Protein AF-A0A840FHX6-F1 (afdb_monomer_lite)

Organism: NCBI:txid535907

pLDDT: mean 78.4, std 10.46, range [48.66, 93.44]

InterPro domains:
  IPR009937 Putative Actinobacterial Holin-X, holin superfamily III [PF07332] (3-100)

Radius of gyration: 28.43 Å; chains: 1;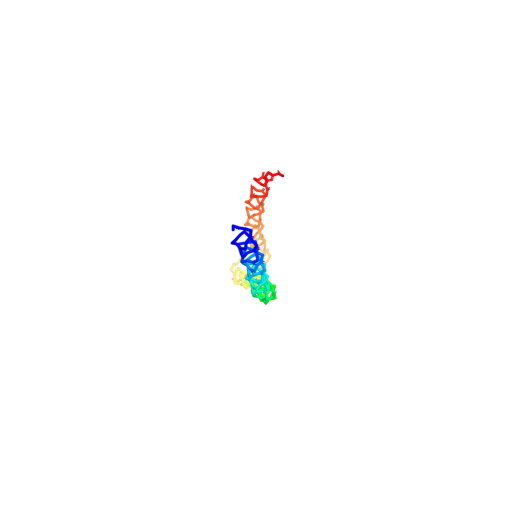 bounding box: 69×25×70 Å

Foldseek 3Di:
DVVVVVVVVVVVVVVVVVVVVVVVVVVVVVVVVVVVVVVVVVVVVVVVVVVVVVVLVVQLVVCCVPVNNPVSNVVSVVVVVVVVVVVVVVVVVVVVPPDD

Sequence (100 aa):
MATLVSRLVDEARSLAGAEVELVKARIGAKTSAYKSAIVFFAIAGVLALGAFIALLVGLILSLATVIGPGYATLVVVGVTLVVAGVLALIGKSRLGGAKP

Structure (mmCIF, N/CA/C/O backbone):
data_AF-A0A840FHX6-F1
#
_entry.id   AF-A0A840FHX6-F1
#
loop_
_atom_site.group_PDB
_atom_site.id
_atom_site.type_symbol
_atom_site.label_atom_id
_atom_site.label_alt_id
_atom_site.label_comp_id
_atom_site.label_asym_id
_atom_site.label_entity_id
_atom_site.label_seq_id
_atom_site.pdbx_PDB_ins_code
_atom_site.Cartn_x
_atom_site.Cartn_y
_atom_site.Cartn_z
_atom_site.occupancy
_atom_site.B_iso_or_equiv
_atom_site.auth_seq_id
_atom_site.auth_comp_id
_atom_site.auth_asym_id
_atom_site.auth_atom_id
_atom_site.pdbx_PDB_model_num
ATOM 1 N N . MET A 1 1 ? -50.906 -1.418 47.048 1.00 56.25 1 MET A N 1
ATOM 2 C CA . MET A 1 1 ? -50.542 -0.986 45.676 1.00 56.25 1 MET A CA 1
ATOM 3 C C . MET A 1 1 ? -49.178 -0.296 45.597 1.00 56.25 1 MET A C 1
ATOM 5 O O . MET A 1 1 ? -48.425 -0.640 44.700 1.00 56.25 1 MET A O 1
ATOM 9 N N . ALA A 1 2 ? -48.802 0.595 46.526 1.00 67.94 2 ALA A N 1
ATOM 10 C CA . ALA A 1 2 ? -47.502 1.295 46.500 1.00 67.94 2 ALA A CA 1
ATOM 11 C C . ALA A 1 2 ? -46.248 0.380 46.488 1.00 67.94 2 ALA A C 1
ATOM 13 O O . ALA A 1 2 ? -45.224 0.731 45.913 1.00 67.94 2 ALA A O 1
ATOM 14 N N . THR A 1 3 ? -46.333 -0.821 47.066 1.00 70.94 3 THR A N 1
ATOM 15 C CA . THR A 1 3 ? -45.214 -1.775 47.186 1.00 70.94 3 THR A CA 1
ATOM 16 C C . THR A 1 3 ? -44.821 -2.468 45.877 1.00 70.94 3 THR A C 1
ATOM 18 O O . THR A 1 3 ? -43.665 -2.845 45.716 1.00 70.94 3 THR A O 1
ATOM 21 N N . LEU A 1 4 ? -45.754 -2.624 44.930 1.00 77.94 4 LEU A N 1
ATOM 22 C CA . LEU A 1 4 ? -45.490 -3.245 43.623 1.00 77.94 4 LEU A CA 1
ATOM 23 C C . LEU A 1 4 ? -44.798 -2.269 42.667 1.00 77.94 4 LEU A C 1
ATOM 25 O O . LEU A 1 4 ? -43.890 -2.659 41.943 1.00 77.94 4 LEU A O 1
ATOM 29 N N . VAL A 1 5 ? -45.182 -0.990 42.721 1.00 73.56 5 VAL A N 1
ATOM 30 C CA . VAL A 1 5 ? -44.555 0.077 41.927 1.00 73.56 5 VAL A CA 1
ATOM 31 C C . VAL A 1 5 ? -43.106 0.292 42.363 1.00 73.56 5 VAL A C 1
ATOM 33 O O . VAL A 1 5 ? -42.230 0.394 41.512 1.00 73.56 5 VAL A O 1
ATOM 36 N N . SER A 1 6 ? -42.830 0.273 43.673 1.00 74.56 6 SER A N 1
ATOM 37 C CA . SER A 1 6 ? -41.455 0.356 44.191 1.00 74.56 6 SER A CA 1
ATOM 38 C C . SER A 1 6 ? -40.583 -0.801 43.695 1.00 74.56 6 SER A C 1
ATOM 40 O O . SER A 1 6 ? -39.468 -0.568 43.248 1.00 74.56 6 SER A O 1
ATOM 42 N N . ARG A 1 7 ? -41.105 -2.037 43.710 1.00 75.00 7 ARG A N 1
ATOM 43 C CA . ARG A 1 7 ? -40.366 -3.216 43.227 1.00 75.00 7 ARG A CA 1
ATOM 44 C C . ARG A 1 7 ? -40.100 -3.170 41.727 1.00 75.00 7 ARG A C 1
ATOM 46 O O . ARG A 1 7 ? -39.000 -3.501 41.311 1.00 75.00 7 ARG A O 1
ATOM 53 N N . LEU A 1 8 ? -41.068 -2.715 40.931 1.00 75.25 8 LEU A N 1
ATOM 54 C CA . LEU A 1 8 ? -40.901 -2.589 39.483 1.00 75.25 8 LEU A CA 1
ATOM 55 C C . LEU A 1 8 ? -39.873 -1.505 39.119 1.00 75.25 8 LEU A C 1
ATOM 57 O O . LEU A 1 8 ? -39.113 -1.669 38.169 1.00 75.25 8 LEU A O 1
ATOM 61 N N . VAL A 1 9 ? -39.819 -0.413 39.891 1.00 75.69 9 VAL A N 1
ATOM 62 C CA . VAL A 1 9 ? -38.794 0.634 39.747 1.00 75.69 9 VAL A CA 1
ATOM 63 C C . VAL A 1 9 ? -37.410 0.112 40.138 1.00 75.69 9 VAL A C 1
ATOM 65 O O . VAL A 1 9 ? -36.445 0.377 39.421 1.00 75.69 9 VAL A O 1
ATOM 68 N N . ASP A 1 10 ? -37.302 -0.655 41.223 1.00 75.62 10 ASP A N 1
ATOM 69 C CA . ASP A 1 10 ? -36.033 -1.262 41.639 1.00 75.62 10 ASP A CA 1
ATOM 70 C C . ASP A 1 10 ? -35.543 -2.327 40.641 1.00 75.62 10 ASP A C 1
ATOM 72 O O . ASP A 1 10 ? -34.362 -2.334 40.285 1.00 75.62 10 ASP A O 1
ATOM 76 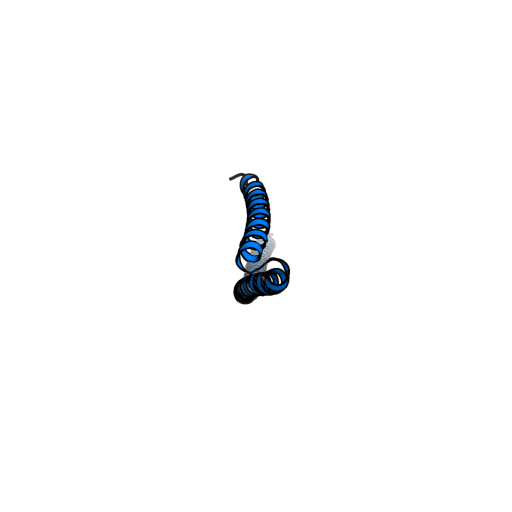N N . GLU A 1 11 ? -36.437 -3.167 40.109 1.00 72.69 11 GLU A N 1
ATOM 77 C CA . GLU A 1 11 ? -36.117 -4.143 39.056 1.00 72.69 11 GLU A CA 1
ATOM 78 C C . GLU A 1 11 ? -35.721 -3.460 37.740 1.00 72.69 11 GLU A C 1
ATOM 80 O O . GLU A 1 11 ? -34.730 -3.851 37.124 1.00 72.69 11 GLU A O 1
ATOM 85 N N . ALA A 1 12 ? -36.412 -2.388 37.335 1.00 72.19 12 ALA A N 1
ATOM 86 C CA . ALA A 1 12 ? -36.045 -1.612 36.148 1.00 72.19 12 ALA A CA 1
ATOM 87 C C . ALA A 1 12 ? -34.666 -0.949 36.295 1.00 72.19 12 ALA A C 1
ATOM 89 O O . ALA A 1 12 ? -33.881 -0.906 35.345 1.00 72.19 12 ALA A O 1
ATOM 90 N N . ARG A 1 13 ? -34.337 -0.457 37.494 1.00 74.38 13 ARG A N 1
ATOM 91 C CA . ARG A 1 13 ? -33.040 0.168 37.784 1.00 74.38 13 ARG A CA 1
ATOM 92 C C . ARG A 1 13 ? -31.909 -0.860 37.836 1.00 74.38 13 ARG A C 1
ATOM 94 O O . ARG A 1 13 ? -30.816 -0.591 37.340 1.00 74.38 13 ARG A O 1
ATOM 101 N N . SER A 1 14 ? -32.187 -2.038 38.392 1.00 73.88 14 SER A N 1
ATOM 102 C CA . SER A 1 14 ? -31.294 -3.200 38.376 1.00 73.88 14 SE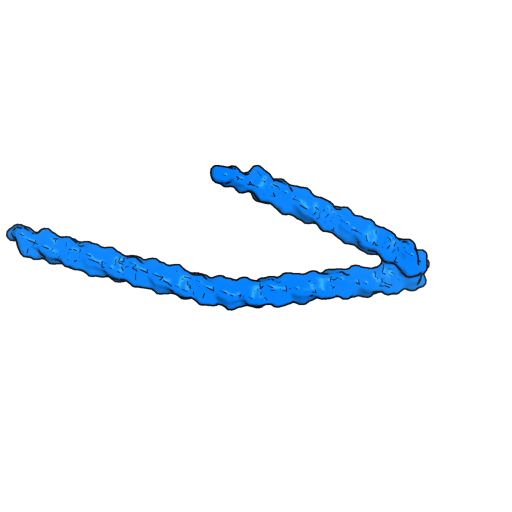R A CA 1
ATOM 103 C C . SER A 1 14 ? -31.007 -3.670 36.946 1.00 73.88 14 SER A C 1
ATOM 105 O O . SER A 1 14 ? -29.843 -3.860 36.588 1.00 73.88 14 SER A O 1
ATOM 107 N N . LEU A 1 15 ? -32.042 -3.781 36.112 1.00 73.75 15 LEU A N 1
ATOM 108 C CA . LEU A 1 15 ? -31.918 -4.196 34.717 1.00 73.75 15 LEU A CA 1
ATOM 109 C C . LEU A 1 15 ? -31.136 -3.172 33.885 1.00 73.75 15 LEU A C 1
ATOM 111 O O . LEU A 1 15 ? -30.231 -3.548 33.143 1.00 73.75 15 LEU A O 1
ATOM 115 N N . ALA A 1 16 ? -31.401 -1.877 34.080 1.00 71.44 16 ALA A N 1
ATOM 116 C CA . ALA A 1 16 ? -30.640 -0.808 33.436 1.00 71.44 16 ALA A CA 1
ATOM 117 C C . ALA A 1 16 ? -29.145 -0.854 33.808 1.00 71.44 16 ALA A C 1
ATOM 119 O O . ALA A 1 16 ? -28.285 -0.651 32.953 1.00 71.44 16 ALA A O 1
ATOM 120 N N . GLY A 1 17 ? -28.815 -1.161 35.068 1.00 74.81 17 GLY A N 1
ATOM 121 C CA . GLY A 1 17 ? -27.428 -1.352 35.501 1.00 74.81 17 GLY A CA 1
ATOM 122 C C . GLY A 1 17 ? -26.746 -2.539 34.811 1.00 74.81 17 GLY A C 1
ATOM 123 O O . GLY A 1 17 ? -25.617 -2.408 34.332 1.00 74.81 17 GLY A O 1
ATOM 124 N N . ALA A 1 18 ? -27.451 -3.667 34.696 1.00 73.56 18 ALA A N 1
ATOM 125 C CA . ALA A 1 18 ? -26.945 -4.870 34.039 1.00 73.56 18 ALA A CA 1
ATOM 126 C C . ALA A 1 18 ? -26.713 -4.663 32.532 1.00 73.56 18 ALA A C 1
ATOM 128 O O . ALA A 1 18 ? -25.696 -5.105 31.998 1.00 73.56 18 ALA A O 1
ATOM 129 N N . GLU A 1 19 ? -27.602 -3.948 31.838 1.00 70.62 19 GLU A N 1
ATOM 130 C CA . GLU A 1 19 ? -27.405 -3.604 30.425 1.00 70.62 19 GLU A CA 1
ATOM 131 C C . GLU A 1 19 ? -26.20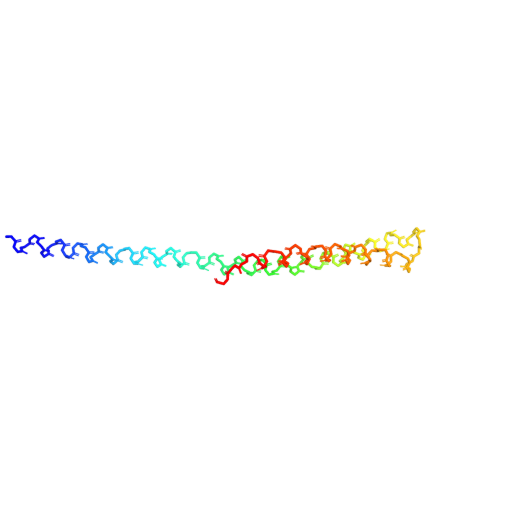5 -2.676 30.219 1.00 70.62 19 GLU A C 1
ATOM 133 O O . GLU A 1 19 ? -25.430 -2.870 29.279 1.00 70.62 19 GLU A O 1
ATOM 138 N N . VAL A 1 20 ? -25.997 -1.708 31.118 1.00 73.31 20 VAL A N 1
ATOM 139 C CA . VAL A 1 20 ? -24.827 -0.818 31.077 1.00 73.31 20 VAL A CA 1
ATOM 140 C C . VAL A 1 20 ? -23.530 -1.608 31.266 1.00 73.31 20 VAL A C 1
ATOM 142 O O . VAL A 1 20 ? -22.569 -1.384 30.523 1.00 73.31 20 VAL A O 1
ATOM 145 N N . GLU A 1 21 ? -23.487 -2.561 32.199 1.00 73.69 21 GLU A N 1
ATOM 146 C CA . GLU A 1 21 ? -22.331 -3.452 32.360 1.00 73.69 21 GLU A CA 1
ATOM 147 C C . GLU A 1 21 ? -22.107 -4.348 31.138 1.00 73.69 21 GLU A C 1
ATOM 149 O O . GLU A 1 21 ? -20.972 -4.475 30.671 1.00 73.69 21 GLU A O 1
ATOM 154 N N . LEU A 1 22 ? -23.172 -4.913 30.567 1.00 73.31 22 LEU A N 1
ATOM 155 C CA . LEU A 1 22 ? -23.096 -5.770 29.383 1.00 73.31 22 LEU A CA 1
ATOM 156 C C . LEU A 1 22 ? -22.588 -4.979 28.166 1.00 73.31 22 LEU A C 1
ATOM 158 O O . LEU A 1 22 ? -21.683 -5.433 27.462 1.00 73.31 22 LEU A O 1
ATOM 162 N N . VAL A 1 23 ? -23.090 -3.761 27.948 1.00 70.06 23 VAL A N 1
ATOM 163 C CA . VAL A 1 23 ? -22.615 -2.843 26.898 1.00 70.06 23 VAL A CA 1
ATOM 164 C C . VAL A 1 23 ? -21.149 -2.480 27.121 1.00 70.06 23 VAL A C 1
ATOM 166 O O . VAL A 1 23 ? -20.348 -2.566 26.187 1.00 70.06 23 VAL A O 1
ATOM 169 N N . LYS A 1 24 ? -20.760 -2.148 28.354 1.00 69.56 24 LYS A N 1
ATOM 170 C CA . LYS A 1 24 ? -19.372 -1.822 28.704 1.00 69.56 24 LYS A CA 1
ATOM 171 C C . LYS A 1 24 ? -18.429 -3.005 28.465 1.00 69.56 24 LYS A C 1
ATOM 173 O O . LYS A 1 24 ? -17.360 -2.816 27.882 1.00 69.56 24 LYS A O 1
ATOM 178 N N . ALA A 1 25 ? -18.837 -4.222 28.820 1.00 69.94 25 ALA A N 1
ATOM 179 C CA . ALA A 1 25 ? -18.083 -5.444 28.549 1.00 69.94 25 ALA A CA 1
ATOM 180 C C . ALA A 1 25 ? -17.971 -5.725 27.041 1.00 69.94 25 ALA A C 1
ATOM 182 O O . ALA A 1 25 ? -16.895 -6.067 26.547 1.00 69.94 25 ALA A O 1
ATOM 183 N N . ARG A 1 26 ? -19.049 -5.512 26.276 1.00 66.88 26 ARG A N 1
ATOM 184 C CA . ARG A 1 26 ? -19.065 -5.712 24.818 1.00 66.88 26 ARG A CA 1
ATOM 185 C C . ARG A 1 26 ? -18.190 -4.697 24.083 1.00 66.88 26 ARG A C 1
ATOM 187 O O . ARG A 1 26 ? -17.504 -5.061 23.125 1.00 66.88 26 ARG A O 1
ATOM 194 N N . ILE A 1 27 ? -18.175 -3.448 24.547 1.00 63.00 27 ILE A N 1
ATOM 195 C CA . ILE A 1 27 ? -17.286 -2.392 24.049 1.00 63.00 27 ILE A CA 1
ATOM 196 C C . ILE A 1 27 ? -15.829 -2.702 24.419 1.00 63.00 27 ILE A C 1
ATOM 198 O O . ILE A 1 27 ? -14.956 -2.602 23.554 1.00 63.00 27 ILE A O 1
ATOM 202 N N . GLY A 1 28 ? -15.560 -3.133 25.656 1.00 61.25 28 GLY A N 1
ATOM 203 C CA . GLY A 1 28 ? -14.222 -3.496 26.140 1.00 61.25 28 GLY A CA 1
ATOM 204 C C . GLY A 1 28 ? -13.611 -4.697 25.406 1.00 61.25 28 GLY A C 1
ATOM 205 O O . GLY A 1 28 ? -12.459 -4.658 24.969 1.00 61.25 28 GLY A O 1
ATOM 206 N N . ALA A 1 29 ? -14.406 -5.746 25.186 1.00 60.47 29 ALA A N 1
ATOM 207 C CA . ALA A 1 29 ? -13.982 -6.931 24.444 1.00 60.47 29 ALA A CA 1
ATOM 208 C C . ALA A 1 29 ? -13.676 -6.607 22.971 1.00 60.47 29 ALA A C 1
ATOM 210 O O . ALA A 1 29 ? -12.660 -7.052 22.434 1.00 60.47 29 ALA A O 1
ATOM 211 N N . LYS A 1 30 ? -14.505 -5.770 22.327 1.00 58.94 30 LYS A N 1
ATOM 212 C CA . LYS A 1 30 ? -14.234 -5.286 20.965 1.00 58.94 30 LYS A CA 1
ATOM 213 C C . LYS A 1 30 ? -12.978 -4.410 20.926 1.00 58.94 30 LYS A C 1
ATOM 215 O O . LYS A 1 30 ? -12.136 -4.609 20.064 1.00 58.94 30 LYS A O 1
ATOM 220 N N . THR A 1 31 ? -12.779 -3.493 21.869 1.00 58.78 31 THR A N 1
ATOM 221 C CA . THR A 1 31 ? -11.601 -2.601 21.851 1.00 58.78 31 THR A CA 1
ATOM 222 C C . THR A 1 31 ? -10.272 -3.331 22.055 1.00 58.78 31 THR A C 1
ATOM 224 O O . THR A 1 31 ? -9.286 -2.958 21.418 1.00 58.78 31 THR A O 1
ATOM 227 N N . SER A 1 32 ? -10.224 -4.388 22.871 1.00 60.47 32 SER A N 1
ATOM 228 C CA . SER A 1 32 ? -9.001 -5.189 23.055 1.00 60.47 32 SER A CA 1
ATOM 229 C C . SER A 1 32 ? -8.576 -5.913 21.767 1.00 60.47 32 SER A C 1
ATOM 231 O O . SER A 1 32 ? -7.423 -5.810 21.340 1.00 60.47 32 SER A O 1
ATOM 233 N N . ALA A 1 33 ? -9.527 -6.554 21.078 1.00 62.50 33 ALA A N 1
ATOM 234 C CA . ALA A 1 33 ? -9.265 -7.221 19.801 1.00 62.50 33 ALA A CA 1
ATOM 235 C C . ALA A 1 33 ? -8.826 -6.230 18.707 1.00 62.50 33 ALA A C 1
ATOM 237 O O . ALA A 1 33 ? -7.922 -6.527 17.928 1.00 62.50 33 ALA A O 1
ATOM 238 N N . TYR A 1 34 ? -9.410 -5.028 18.685 1.00 63.62 34 TYR A N 1
ATOM 239 C CA . TYR A 1 34 ? -9.048 -3.990 17.717 1.00 63.62 34 TYR A CA 1
ATOM 240 C C . TYR A 1 34 ? -7.626 -3.455 17.925 1.00 63.62 34 TYR A C 1
ATOM 242 O O . TYR A 1 34 ? -6.921 -3.237 16.944 1.00 63.62 34 TYR A O 1
ATOM 250 N N . LYS A 1 35 ? -7.166 -3.280 19.173 1.00 67.25 35 LYS A N 1
ATOM 251 C CA . LYS A 1 35 ? -5.793 -2.810 19.444 1.00 67.25 35 LYS A CA 1
ATOM 252 C C . LYS A 1 35 ? -4.738 -3.780 18.917 1.00 67.25 35 LYS A C 1
ATOM 254 O O . LYS A 1 35 ? -3.795 -3.350 18.259 1.00 67.25 35 LYS A O 1
ATOM 259 N N . SER A 1 36 ? -4.922 -5.075 19.173 1.00 71.69 36 SER A N 1
ATOM 260 C CA . SER A 1 36 ? -4.037 -6.119 18.645 1.00 71.69 36 SER A CA 1
ATOM 261 C C . SER A 1 36 ? -4.091 -6.164 17.113 1.00 71.69 36 SER A C 1
ATOM 263 O O . SER A 1 36 ? -3.054 -6.125 16.451 1.00 71.69 36 SER A O 1
ATOM 265 N N . ALA A 1 37 ? -5.298 -6.127 16.538 1.00 75.56 37 ALA A N 1
ATOM 266 C CA . ALA A 1 37 ? -5.486 -6.142 15.091 1.00 75.56 37 ALA A CA 1
ATOM 267 C C . ALA A 1 37 ? -4.786 -4.969 14.385 1.00 75.56 37 ALA A C 1
ATOM 269 O O . ALA A 1 37 ? -4.178 -5.182 13.343 1.00 75.56 37 ALA A O 1
ATOM 270 N N . ILE A 1 38 ? -4.805 -3.759 14.956 1.00 84.06 38 ILE A N 1
ATOM 271 C CA . ILE A 1 38 ? -4.134 -2.584 14.372 1.00 84.06 38 ILE A CA 1
ATOM 272 C C . ILE A 1 38 ? -2.617 -2.792 14.273 1.00 84.06 38 ILE A C 1
ATOM 274 O O . ILE A 1 38 ? -2.033 -2.458 13.246 1.00 84.06 38 ILE A O 1
ATOM 278 N N . VAL A 1 39 ? -1.977 -3.365 15.298 1.00 81.56 39 VAL A N 1
ATOM 279 C CA . VAL A 1 39 ? -0.523 -3.617 15.282 1.00 81.56 39 VAL A CA 1
ATOM 280 C C . VAL A 1 39 ? -0.166 -4.659 14.225 1.00 81.56 39 VAL A C 1
ATOM 282 O O . VAL A 1 39 ? 0.731 -4.428 13.416 1.00 81.56 39 VAL A O 1
ATOM 285 N N . PHE A 1 40 ? -0.901 -5.774 14.175 1.00 81.69 40 PHE A N 1
ATOM 286 C CA . PHE A 1 40 ? -0.695 -6.788 13.138 1.00 81.69 40 PHE A CA 1
ATOM 287 C C . PHE A 1 40 ? -0.937 -6.229 11.733 1.00 81.69 40 PHE A C 1
ATOM 289 O O . PHE A 1 40 ? -0.164 -6.521 10.822 1.00 81.69 40 PHE A O 1
ATOM 296 N N . PHE A 1 41 ? -1.955 -5.385 11.555 1.00 85.50 41 PHE A N 1
ATOM 297 C CA . PHE A 1 41 ? -2.249 -4.753 10.270 1.00 85.50 41 PHE A CA 1
ATOM 298 C C . PHE A 1 41 ? -1.173 -3.740 9.863 1.00 85.50 41 PHE A C 1
ATOM 300 O O . PHE A 1 41 ? -0.809 -3.672 8.692 1.00 85.50 41 PHE A O 1
ATOM 307 N N . ALA A 1 42 ? -0.617 -2.992 10.819 1.00 89.12 42 ALA A N 1
ATOM 308 C CA . ALA A 1 42 ? 0.498 -2.086 10.570 1.00 89.12 42 ALA A CA 1
ATOM 309 C C . ALA A 1 42 ? 1.748 -2.853 10.112 1.00 89.12 42 ALA A C 1
ATOM 311 O O . ALA A 1 42 ? 2.335 -2.508 9.087 1.00 89.12 42 ALA A O 1
ATOM 312 N N . ILE A 1 43 ? 2.115 -3.931 10.814 1.00 91.06 43 ILE A N 1
ATOM 313 C CA . ILE A 1 43 ? 3.252 -4.786 10.437 1.00 91.06 43 ILE A CA 1
ATOM 314 C C . ILE A 1 43 ? 3.019 -5.411 9.058 1.00 91.06 43 ILE A C 1
ATOM 316 O O . ILE A 1 43 ? 3.898 -5.346 8.199 1.00 91.06 43 ILE A O 1
ATOM 320 N N . ALA A 1 44 ? 1.829 -5.969 8.816 1.00 86.69 44 ALA A N 1
ATOM 321 C CA . ALA A 1 44 ? 1.467 -6.539 7.522 1.00 86.69 44 ALA A CA 1
ATOM 322 C C . ALA A 1 44 ? 1.536 -5.495 6.397 1.00 86.69 44 ALA A C 1
ATOM 324 O O . ALA A 1 44 ? 2.045 -5.800 5.324 1.00 86.69 44 ALA A O 1
ATOM 325 N N . GLY A 1 45 ? 1.090 -4.260 6.645 1.00 89.88 45 GLY A N 1
ATOM 326 C CA . GLY A 1 45 ? 1.186 -3.157 5.689 1.00 89.88 45 GLY A CA 1
ATOM 327 C C . GLY A 1 45 ? 2.633 -2.801 5.338 1.00 89.88 45 GLY A C 1
ATOM 328 O O . GLY A 1 45 ? 2.963 -2.667 4.160 1.00 89.88 45 GLY A O 1
ATOM 329 N N . VAL A 1 46 ? 3.515 -2.712 6.338 1.00 93.44 46 VAL A N 1
ATOM 330 C CA . VAL A 1 46 ? 4.949 -2.451 6.118 1.00 93.44 46 VAL A CA 1
ATOM 331 C C . VAL A 1 46 ? 5.613 -3.603 5.357 1.00 93.44 46 VAL A C 1
ATOM 333 O O . VAL A 1 46 ? 6.355 -3.360 4.405 1.00 93.44 46 VAL A O 1
ATOM 336 N N . LEU A 1 47 ? 5.320 -4.854 5.722 1.00 88.94 47 LEU A N 1
ATOM 337 C CA . LEU A 1 47 ? 5.843 -6.030 5.021 1.00 88.94 47 LEU A CA 1
ATOM 338 C C . LEU A 1 47 ? 5.331 -6.119 3.582 1.00 88.94 47 LEU A C 1
ATOM 340 O O . LEU A 1 47 ? 6.113 -6.407 2.681 1.00 88.94 47 LEU A O 1
ATOM 344 N N . ALA A 1 48 ? 4.050 -5.830 3.348 1.00 88.25 48 ALA A N 1
ATOM 345 C CA . ALA A 1 48 ? 3.473 -5.789 2.009 1.00 88.25 48 ALA A CA 1
ATOM 346 C C . ALA A 1 48 ? 4.135 -4.706 1.147 1.00 88.25 48 ALA A C 1
ATOM 348 O O . ALA A 1 48 ? 4.434 -4.959 -0.019 1.00 88.25 48 ALA A O 1
ATOM 349 N N . LEU A 1 49 ? 4.430 -3.532 1.719 1.00 86.38 49 LEU A N 1
ATOM 350 C CA . LEU A 1 49 ? 5.164 -2.474 1.023 1.00 86.38 49 LEU A CA 1
ATOM 351 C C . LEU A 1 49 ? 6.588 -2.920 0.661 1.00 86.38 49 LEU A C 1
ATOM 353 O O . LEU A 1 49 ? 7.010 -2.753 -0.483 1.00 86.38 49 LEU A O 1
ATOM 357 N N . GLY A 1 50 ? 7.313 -3.527 1.603 1.00 90.50 50 GLY A N 1
ATOM 358 C CA . GLY A 1 50 ? 8.654 -4.061 1.351 1.00 90.50 50 GLY A CA 1
ATOM 359 C C . GLY A 1 50 ? 8.659 -5.155 0.279 1.00 90.50 50 GLY A C 1
ATOM 360 O O . GLY A 1 50 ? 9.471 -5.114 -0.645 1.00 90.50 50 GLY A O 1
ATOM 361 N N . ALA A 1 51 ? 7.710 -6.092 0.353 1.00 86.94 51 ALA A N 1
ATOM 362 C CA . ALA A 1 51 ? 7.535 -7.150 -0.637 1.00 86.94 51 ALA A CA 1
ATOM 363 C C . ALA A 1 51 ? 7.185 -6.587 -2.021 1.00 86.94 51 ALA A C 1
ATOM 365 O O . ALA A 1 51 ? 7.712 -7.065 -3.022 1.00 86.94 51 ALA A O 1
ATOM 366 N N . PHE A 1 52 ? 6.350 -5.548 -2.088 1.00 88.31 52 PHE A N 1
ATOM 367 C CA . PHE A 1 52 ? 6.015 -4.883 -3.342 1.00 88.31 52 PHE A CA 1
ATOM 368 C C . PHE A 1 52 ? 7.246 -4.234 -3.983 1.00 88.31 52 PHE A C 1
ATOM 370 O O . PHE A 1 52 ? 7.509 -4.458 -5.162 1.00 88.31 52 PHE A O 1
ATOM 377 N N . ILE A 1 53 ? 8.056 -3.507 -3.207 1.00 90.00 53 ILE A N 1
ATOM 378 C CA . ILE A 1 53 ? 9.314 -2.924 -3.700 1.00 90.00 53 ILE A CA 1
ATOM 379 C C . ILE A 1 53 ? 10.262 -4.027 -4.196 1.00 90.00 53 ILE A C 1
ATOM 381 O O . ILE A 1 53 ? 10.793 -3.925 -5.301 1.00 90.00 53 ILE A O 1
ATOM 385 N N . ALA A 1 54 ? 10.443 -5.102 -3.422 1.00 87.88 54 ALA A N 1
ATOM 386 C CA . ALA A 1 54 ? 11.292 -6.228 -3.810 1.00 87.88 54 ALA A CA 1
ATOM 387 C C . ALA A 1 54 ? 10.794 -6.928 -5.089 1.00 87.88 54 ALA A C 1
ATOM 389 O O . ALA A 1 54 ? 11.606 -7.287 -5.942 1.00 87.88 54 ALA A O 1
ATOM 390 N N . LEU A 1 55 ? 9.475 -7.069 -5.260 1.00 88.19 55 LEU A N 1
ATOM 391 C CA . LEU A 1 55 ? 8.856 -7.613 -6.470 1.00 88.19 55 LEU A CA 1
ATOM 392 C C . LEU A 1 55 ? 9.170 -6.744 -7.695 1.00 88.19 55 LEU A C 1
ATOM 394 O O . LEU A 1 55 ? 9.543 -7.275 -8.739 1.00 88.19 55 LEU A O 1
ATOM 398 N N . LEU A 1 56 ? 9.067 -5.416 -7.567 1.00 89.12 56 LEU A N 1
ATOM 399 C CA . LEU A 1 56 ? 9.412 -4.486 -8.646 1.00 89.12 56 LEU A CA 1
ATOM 400 C C . LEU A 1 56 ? 10.896 -4.576 -9.008 1.00 89.12 56 LEU A C 1
ATOM 402 O O . LEU A 1 56 ? 11.227 -4.641 -10.189 1.00 89.12 56 LEU A O 1
ATOM 406 N N . VAL A 1 57 ? 11.788 -4.636 -8.015 1.00 87.31 57 VAL A N 1
ATOM 407 C CA . VAL A 1 57 ? 13.230 -4.813 -8.249 1.00 87.31 57 VAL A CA 1
ATOM 408 C C . VAL A 1 57 ? 13.508 -6.141 -8.956 1.00 87.31 57 VAL A C 1
ATOM 410 O O . VAL A 1 57 ? 14.216 -6.154 -9.960 1.00 87.31 57 VAL A O 1
ATOM 413 N N . GLY A 1 58 ? 12.917 -7.246 -8.494 1.00 86.94 58 GLY A N 1
ATOM 414 C CA . GLY A 1 58 ? 13.051 -8.553 -9.141 1.00 86.94 58 GLY A CA 1
ATOM 415 C C . GLY A 1 58 ? 12.546 -8.548 -10.586 1.00 86.94 58 GLY A C 1
ATOM 416 O O . GLY A 1 58 ? 13.210 -9.085 -11.473 1.00 86.94 58 GLY A O 1
ATOM 417 N N . LEU A 1 59 ? 11.420 -7.876 -10.846 1.00 84.50 59 LEU A N 1
ATOM 418 C CA . LEU A 1 59 ? 10.869 -7.723 -12.191 1.00 84.50 59 LEU A CA 1
ATOM 419 C C . LEU A 1 59 ? 11.802 -6.908 -13.094 1.00 84.50 59 LEU A C 1
ATOM 421 O O . LEU A 1 59 ? 12.058 -7.314 -14.226 1.00 84.50 59 LEU A O 1
ATOM 425 N N . ILE A 1 60 ? 12.354 -5.803 -12.586 1.00 88.25 60 ILE A N 1
ATOM 426 C CA . ILE A 1 60 ? 13.344 -4.990 -13.300 1.00 88.25 60 ILE A CA 1
ATOM 427 C C . ILE A 1 60 ? 14.566 -5.836 -13.649 1.00 88.25 60 ILE A C 1
ATOM 429 O O . ILE A 1 60 ? 14.990 -5.818 -14.799 1.00 88.25 60 ILE A O 1
ATOM 433 N N . LEU A 1 61 ? 15.117 -6.594 -12.696 1.00 86.75 61 LEU A N 1
ATOM 434 C CA . LEU A 1 61 ? 16.292 -7.435 -12.936 1.00 86.75 61 LEU A CA 1
ATOM 435 C C . LEU A 1 61 ? 16.005 -8.538 -13.961 1.00 86.75 61 LEU A C 1
ATOM 437 O O . LEU A 1 61 ? 16.825 -8.769 -14.847 1.00 86.75 61 LEU A O 1
ATOM 441 N N . SER A 1 62 ? 14.830 -9.169 -13.894 1.00 85.12 62 SER A N 1
ATOM 442 C CA . SER A 1 62 ? 14.422 -10.179 -14.874 1.00 85.12 62 SER A CA 1
ATOM 443 C C . SER A 1 62 ? 14.300 -9.582 -16.277 1.00 85.12 62 SER A C 1
ATOM 445 O O . SER A 1 62 ? 14.805 -10.165 -17.233 1.00 85.12 62 SER A O 1
ATOM 447 N N . LEU A 1 63 ? 13.665 -8.415 -16.417 1.00 78.69 63 LEU A N 1
ATOM 448 C CA . LEU A 1 63 ? 13.459 -7.769 -17.716 1.00 78.69 63 LEU A CA 1
ATOM 449 C C . LEU A 1 63 ? 14.746 -7.132 -18.259 1.00 78.69 63 LEU A C 1
ATOM 451 O O . LEU A 1 63 ? 14.962 -7.102 -19.471 1.00 78.69 63 LEU A O 1
ATOM 455 N N . ALA A 1 64 ? 15.637 -6.685 -17.373 1.00 85.19 64 ALA A N 1
ATOM 456 C CA . ALA A 1 64 ? 16.933 -6.123 -17.734 1.00 85.19 64 ALA A CA 1
ATOM 457 C C . ALA A 1 64 ? 17.798 -7.113 -18.527 1.00 85.19 64 ALA A C 1
ATOM 459 O O . ALA A 1 64 ? 18.586 -6.672 -19.361 1.00 85.19 64 ALA A O 1
ATOM 460 N N . THR A 1 65 ? 17.619 -8.426 -18.328 1.00 84.62 65 THR A N 1
ATOM 461 C CA . THR A 1 65 ? 18.323 -9.458 -19.114 1.00 84.62 65 THR A CA 1
ATOM 462 C C . THR A 1 65 ? 17.922 -9.484 -20.592 1.00 84.62 65 THR A C 1
ATOM 464 O O . THR A 1 65 ? 18.698 -9.958 -21.416 1.00 84.62 65 THR A O 1
ATOM 467 N N . VAL A 1 66 ? 16.743 -8.956 -20.940 1.00 83.81 66 VAL A N 1
ATOM 468 C CA . VAL A 1 66 ? 16.180 -9.018 -22.299 1.00 83.81 66 VAL A CA 1
ATOM 469 C C . VAL A 1 66 ? 16.310 -7.682 -23.029 1.00 83.81 66 VAL A C 1
ATOM 471 O O . VAL A 1 66 ? 16.683 -7.651 -24.197 1.00 83.81 66 VAL A O 1
ATOM 474 N N . ILE A 1 67 ? 16.001 -6.573 -22.350 1.00 81.00 67 ILE A N 1
ATOM 475 C CA . ILE A 1 67 ? 15.884 -5.236 -22.969 1.00 81.00 67 ILE A CA 1
ATOM 476 C C . ILE A 1 67 ? 16.869 -4.204 -22.402 1.00 81.00 67 ILE A C 1
ATOM 478 O O . ILE A 1 67 ? 16.826 -3.027 -22.760 1.00 81.00 67 ILE A O 1
ATOM 482 N N . GLY A 1 68 ? 17.766 -4.636 -21.516 1.00 83.31 68 GLY A N 1
ATOM 483 C CA . GLY A 1 68 ? 18.716 -3.777 -20.822 1.00 83.31 68 GLY A CA 1
ATOM 484 C C . GLY A 1 68 ? 18.115 -3.049 -19.605 1.00 83.31 68 GLY A C 1
ATOM 485 O O . GLY A 1 68 ? 16.900 -2.836 -19.525 1.00 83.31 68 GLY A O 1
ATOM 486 N N . PRO A 1 69 ? 18.950 -2.631 -18.633 1.00 81.75 69 PRO A N 1
ATOM 487 C CA . PRO A 1 69 ? 18.476 -2.137 -17.336 1.00 81.75 69 PRO A CA 1
ATOM 488 C C . PRO A 1 69 ? 17.650 -0.848 -17.418 1.00 81.75 69 PRO A C 1
ATOM 490 O O . PRO A 1 69 ? 16.690 -0.685 -16.672 1.00 81.75 69 PRO A O 1
ATOM 493 N N . GLY A 1 70 ? 18.001 0.064 -18.332 1.00 81.00 70 GLY A N 1
ATOM 494 C CA . GLY A 1 70 ? 17.342 1.370 -18.451 1.00 81.00 70 GLY A CA 1
ATOM 495 C C . GLY A 1 70 ? 15.908 1.296 -18.982 1.00 81.00 70 GLY A C 1
ATOM 496 O O . GLY A 1 70 ? 15.025 1.984 -18.479 1.00 81.00 70 GLY A O 1
ATOM 497 N N . TYR A 1 71 ? 15.642 0.435 -19.967 1.00 80.00 71 TYR A N 1
ATOM 498 C CA . TYR A 1 71 ? 14.287 0.268 -20.504 1.00 80.00 71 TYR A CA 1
ATOM 499 C C . TYR A 1 71 ? 13.411 -0.580 -19.578 1.00 80.00 71 TYR A C 1
ATOM 501 O O . TYR A 1 71 ? 12.220 -0.303 -19.436 1.00 80.00 71 TYR A O 1
ATOM 509 N N . ALA A 1 72 ? 14.002 -1.560 -18.888 1.00 81.38 72 ALA A N 1
ATOM 510 C CA . ALA A 1 72 ? 13.308 -2.364 -17.887 1.00 81.38 72 ALA A CA 1
ATOM 511 C C . ALA A 1 72 ? 12.744 -1.513 -16.739 1.00 81.38 72 ALA A C 1
ATOM 513 O O . ALA A 1 72 ? 11.572 -1.660 -16.385 1.00 81.38 72 ALA A O 1
ATOM 514 N N . THR A 1 73 ? 13.538 -0.589 -16.188 1.00 81.62 73 THR A N 1
ATOM 515 C CA . THR A 1 73 ? 13.073 0.309 -15.118 1.00 81.62 73 THR A CA 1
ATOM 516 C C . THR A 1 73 ? 11.941 1.213 -15.594 1.00 81.62 73 THR A C 1
ATOM 518 O O . THR A 1 73 ? 10.931 1.320 -14.901 1.00 81.62 73 THR A O 1
ATOM 521 N N . LEU A 1 74 ? 12.056 1.806 -16.788 1.00 83.50 74 LEU A N 1
ATOM 522 C CA . LEU A 1 74 ? 11.020 2.681 -17.346 1.00 83.50 74 LEU A CA 1
ATOM 523 C C . LEU A 1 74 ? 9.681 1.962 -17.529 1.00 83.50 74 LEU A C 1
ATOM 525 O O . LEU A 1 74 ? 8.644 2.503 -17.143 1.00 83.50 74 LEU A O 1
ATOM 529 N N . VAL A 1 75 ? 9.692 0.742 -18.071 1.00 85.56 75 VAL A N 1
ATOM 530 C CA . VAL A 1 75 ? 8.464 -0.040 -18.275 1.00 85.56 75 VAL A CA 1
ATOM 531 C C . VAL A 1 75 ? 7.825 -0.402 -16.936 1.00 85.56 75 VAL A C 1
ATOM 533 O O . VAL A 1 75 ? 6.634 -0.159 -16.738 1.00 85.56 75 VAL A O 1
ATOM 536 N N . VAL A 1 76 ? 8.604 -0.938 -15.994 1.00 86.88 76 VAL A N 1
ATOM 537 C CA . VAL A 1 76 ? 8.074 -1.389 -14.698 1.00 86.88 76 VAL A CA 1
ATOM 538 C C . VAL A 1 76 ? 7.536 -0.216 -13.877 1.00 86.88 76 VAL A C 1
ATOM 540 O O . VAL A 1 76 ? 6.432 -0.300 -13.330 1.00 86.88 76 VAL A O 1
ATOM 543 N N . VAL A 1 77 ? 8.265 0.902 -13.827 1.00 86.50 77 VAL A N 1
ATOM 544 C CA . VAL A 1 77 ? 7.812 2.120 -13.137 1.00 86.50 77 VAL A CA 1
ATOM 545 C C . VAL A 1 77 ? 6.566 2.691 -13.813 1.00 86.50 77 VAL A C 1
ATOM 547 O O . VAL A 1 77 ? 5.606 3.027 -13.120 1.00 86.50 77 VAL A O 1
ATOM 550 N N . GLY A 1 78 ? 6.538 2.743 -15.148 1.00 87.31 78 GLY A N 1
ATOM 551 C CA . GLY A 1 78 ? 5.383 3.221 -15.908 1.00 87.31 78 GLY A CA 1
ATOM 552 C C . GLY A 1 78 ? 4.114 2.421 -15.614 1.00 87.31 78 GLY A C 1
ATOM 553 O O . GLY A 1 78 ? 3.091 3.001 -15.250 1.00 87.31 78 GLY A O 1
ATOM 554 N N . VAL A 1 79 ? 4.186 1.088 -15.682 1.00 87.38 79 VAL A N 1
ATOM 555 C CA . VAL A 1 79 ? 3.053 0.200 -15.361 1.00 87.38 79 VAL A CA 1
ATOM 556 C C . VAL A 1 79 ? 2.606 0.382 -13.909 1.00 87.38 79 VAL A C 1
ATOM 558 O O . VAL A 1 79 ? 1.409 0.485 -13.633 1.00 87.38 79 VAL A O 1
ATOM 561 N N . THR A 1 80 ? 3.556 0.490 -12.979 1.00 87.75 80 THR A N 1
ATOM 562 C CA . THR A 1 80 ? 3.256 0.685 -11.554 1.00 87.75 80 THR A CA 1
ATOM 563 C C . THR A 1 80 ? 2.534 2.008 -11.296 1.00 87.75 80 THR A C 1
ATOM 565 O O . THR A 1 80 ? 1.559 2.037 -10.543 1.00 87.75 80 THR A O 1
ATOM 568 N N . LEU A 1 81 ? 2.956 3.097 -11.946 1.00 86.19 81 LEU A N 1
ATOM 569 C CA . LEU A 1 81 ? 2.302 4.403 -11.831 1.00 86.19 81 LEU A CA 1
ATOM 570 C C . LEU A 1 81 ? 0.884 4.399 -12.402 1.00 86.19 81 LEU A C 1
ATOM 572 O O . LEU A 1 81 ? -0.005 5.006 -11.807 1.00 86.19 81 LEU A O 1
ATOM 576 N N . VAL A 1 82 ? 0.647 3.691 -13.508 1.00 91.25 82 VAL A N 1
ATOM 577 C CA . VAL A 1 82 ? -0.705 3.533 -14.063 1.00 91.25 82 VAL A CA 1
ATOM 578 C C . VAL A 1 82 ? -1.615 2.828 -13.056 1.00 91.25 82 VAL A C 1
ATOM 580 O O . VAL A 1 82 ? -2.702 3.324 -12.757 1.00 91.25 82 VAL A O 1
ATOM 583 N N . VAL A 1 83 ? -1.157 1.718 -12.470 1.00 89.50 83 VAL A N 1
ATOM 584 C CA . VAL A 1 83 ? -1.918 0.978 -11.448 1.00 89.50 83 VAL A CA 1
ATOM 585 C C . VAL A 1 83 ? -2.180 1.848 -10.213 1.00 89.50 83 VAL A C 1
ATOM 587 O O . VAL A 1 83 ? -3.316 1.913 -9.737 1.00 89.50 83 VAL A O 1
ATOM 590 N N . ALA A 1 84 ? -1.164 2.567 -9.726 1.00 85.94 84 ALA A N 1
ATOM 591 C CA . ALA A 1 84 ? -1.299 3.490 -8.600 1.00 85.94 84 ALA A CA 1
ATOM 592 C C . ALA A 1 84 ? -2.302 4.618 -8.895 1.00 85.94 84 ALA A C 1
ATOM 594 O O . ALA A 1 84 ? -3.136 4.941 -8.048 1.00 85.94 84 ALA A O 1
ATOM 595 N N . GLY A 1 85 ? -2.275 5.175 -10.109 1.00 88.06 85 GLY A N 1
ATOM 596 C CA . GLY A 1 85 ? -3.233 6.178 -10.566 1.00 88.06 85 GLY A CA 1
ATOM 597 C C . GLY A 1 85 ? -4.671 5.657 -10.558 1.00 88.06 85 GLY A C 1
ATOM 598 O O . 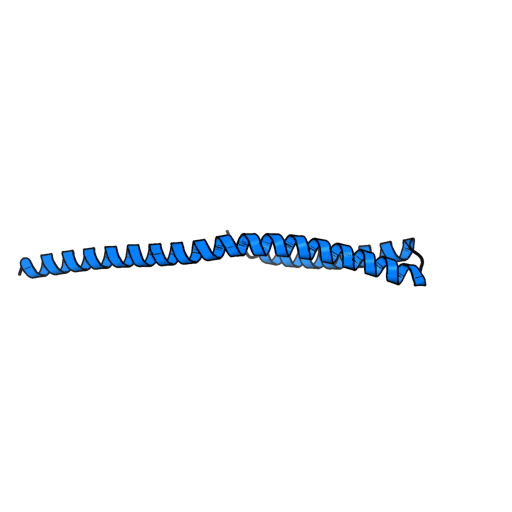GLY A 1 85 ? -5.556 6.314 -10.010 1.00 88.06 85 GLY A O 1
ATOM 599 N N . VAL A 1 86 ? -4.912 4.451 -11.082 1.00 91.25 86 VAL A N 1
ATOM 600 C CA . VAL A 1 86 ? -6.245 3.815 -11.066 1.00 91.25 86 VAL A CA 1
ATOM 601 C C . VAL A 1 86 ? -6.735 3.593 -9.634 1.00 91.25 86 VAL A C 1
ATOM 603 O O . VAL A 1 86 ? -7.868 3.952 -9.306 1.00 91.25 86 VAL A O 1
ATOM 606 N N . LEU A 1 87 ? -5.880 3.063 -8.755 1.00 86.81 87 LEU A N 1
ATOM 607 C CA . LEU A 1 87 ? -6.203 2.877 -7.337 1.00 86.81 87 LEU A CA 1
ATOM 608 C C . LEU A 1 87 ? -6.537 4.208 -6.648 1.00 86.81 87 LEU A C 1
ATOM 610 O O . LEU A 1 87 ? -7.512 4.275 -5.897 1.00 86.81 87 LEU A O 1
ATOM 614 N N . ALA A 1 88 ? -5.785 5.273 -6.935 1.00 86.19 88 ALA A N 1
ATOM 615 C CA . ALA A 1 88 ? -6.040 6.606 -6.393 1.00 86.19 88 ALA A CA 1
ATOM 616 C C . ALA A 1 88 ? -7.392 7.172 -6.861 1.00 86.19 88 ALA A C 1
ATOM 618 O O . ALA A 1 88 ? -8.130 7.745 -6.057 1.00 86.19 88 ALA A O 1
ATOM 619 N N . LEU A 1 89 ? -7.760 6.970 -8.130 1.00 90.69 89 LEU A N 1
ATOM 620 C CA . LEU A 1 89 ? -9.064 7.378 -8.665 1.00 90.69 89 LEU A CA 1
ATOM 621 C C . LEU A 1 89 ? -10.219 6.611 -8.006 1.00 90.69 89 LEU A C 1
ATOM 623 O O . LEU A 1 89 ? -11.213 7.222 -7.605 1.00 90.69 89 LEU A O 1
ATOM 627 N N . ILE A 1 90 ? -10.072 5.296 -7.821 1.00 91.00 90 ILE A N 1
ATOM 628 C CA . ILE A 1 90 ? -11.059 4.477 -7.103 1.00 91.00 90 ILE A CA 1
ATOM 629 C C . ILE A 1 90 ? -11.175 4.951 -5.650 1.00 91.00 90 ILE A C 1
ATOM 631 O O . ILE A 1 90 ? -12.286 5.163 -5.163 1.00 91.00 90 ILE A O 1
ATOM 635 N N . GLY A 1 91 ? -10.056 5.182 -4.962 1.00 83.75 91 GLY A N 1
ATOM 636 C CA . GLY A 1 91 ? -10.047 5.703 -3.593 1.00 83.75 91 GLY A CA 1
ATOM 637 C C . GLY A 1 91 ? -10.755 7.054 -3.482 1.00 83.75 91 GLY A C 1
ATOM 638 O O . GLY A 1 91 ? -11.637 7.226 -2.639 1.00 83.75 91 GLY A O 1
ATOM 639 N N . LYS A 1 92 ? -10.457 7.979 -4.401 1.00 84.88 92 LYS A N 1
ATOM 640 C CA . LYS A 1 92 ? -11.130 9.281 -4.497 1.00 84.88 92 LYS A CA 1
ATOM 641 C C . LYS A 1 92 ? -12.639 9.132 -4.705 1.00 84.88 92 LYS A C 1
ATOM 643 O O . LYS A 1 92 ? -13.403 9.835 -4.050 1.00 84.88 92 LYS A O 1
ATOM 648 N N . SER A 1 93 ? -13.078 8.208 -5.563 1.00 82.69 93 SER A N 1
ATOM 649 C CA . SER A 1 93 ? -14.510 7.967 -5.804 1.00 82.69 93 SER A CA 1
ATOM 650 C C . SER A 1 93 ? -15.245 7.450 -4.561 1.00 82.69 93 SER A C 1
ATOM 652 O O . SER A 1 93 ? -16.391 7.823 -4.322 1.00 82.69 93 SER A O 1
ATOM 654 N N . ARG A 1 94 ? -14.572 6.650 -3.723 1.00 79.06 94 ARG A N 1
ATOM 655 C CA . ARG A 1 94 ? -15.14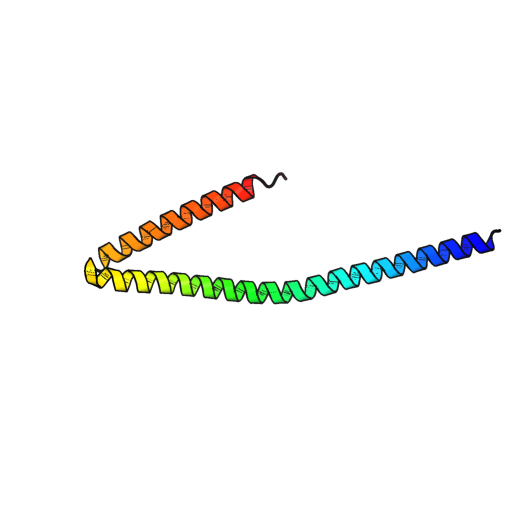0 6.128 -2.472 1.00 79.06 94 ARG A CA 1
ATOM 656 C C . ARG A 1 94 ? -15.199 7.183 -1.370 1.00 79.06 94 ARG A C 1
ATOM 658 O O . ARG A 1 94 ? -16.160 7.199 -0.613 1.00 79.06 94 ARG A O 1
ATOM 665 N N . LEU A 1 95 ? -14.212 8.079 -1.308 1.00 73.62 95 LEU A N 1
ATOM 666 C CA . LEU A 1 95 ? -14.206 9.203 -0.364 1.00 73.62 95 LEU A CA 1
ATOM 667 C C . LEU A 1 95 ? -15.238 10.277 -0.745 1.00 73.62 95 LEU A C 1
ATOM 669 O O . LEU A 1 95 ? -15.887 10.829 0.133 1.00 73.62 95 LEU A O 1
ATOM 673 N N . GLY A 1 96 ? -15.447 10.534 -2.041 1.00 62.19 96 GLY A N 1
ATOM 674 C CA . GLY A 1 96 ? -16.444 11.502 -2.522 1.00 62.19 96 GLY A CA 1
ATOM 675 C C . GLY A 1 96 ? -17.907 11.084 -2.311 1.00 62.19 96 GLY A C 1
ATOM 676 O O . GLY A 1 96 ? -18.792 11.931 -2.375 1.00 62.19 96 GLY A O 1
ATOM 677 N N . GLY A 1 97 ? -18.169 9.798 -2.045 1.00 54.84 97 GLY A N 1
ATOM 678 C CA . GLY A 1 97 ? -19.491 9.285 -1.666 1.00 54.84 97 GLY A CA 1
ATOM 679 C C . GLY A 1 97 ? -19.805 9.392 -0.169 1.00 54.84 97 GLY A C 1
ATOM 680 O O . GLY A 1 97 ? -20.947 9.153 0.226 1.00 54.84 97 GLY A O 1
ATOM 681 N N . ALA A 1 98 ? -18.825 9.754 0.667 1.00 53.59 98 ALA A N 1
ATOM 682 C CA . ALA A 1 98 ? -19.052 10.045 2.075 1.00 53.59 98 ALA A CA 1
ATOM 683 C C . ALA A 1 98 ? -19.704 11.431 2.187 1.00 53.59 98 ALA A C 1
ATOM 685 O O . ALA A 1 98 ? -19.031 12.461 2.193 1.00 53.59 98 ALA A O 1
ATOM 686 N N . LYS A 1 99 ? -21.040 11.451 2.206 1.00 48.66 99 LYS A N 1
ATOM 687 C CA . LYS A 1 99 ? -21.807 12.646 2.565 1.00 48.66 99 LYS A CA 1
ATOM 688 C C . LYS A 1 99 ? -21.415 13.044 4.003 1.00 48.66 99 LYS A C 1
ATOM 690 O O . LYS A 1 99 ? -21.337 12.131 4.829 1.00 48.66 99 LYS A O 1
ATOM 695 N N . PRO A 1 100 ? -21.121 14.329 4.280 1.00 55.91 100 PRO A N 1
ATOM 696 C CA . PRO A 1 100 ? -20.876 14.791 5.645 1.00 55.91 100 PRO A CA 1
ATOM 697 C C . PRO A 1 100 ? -22.080 14.528 6.555 1.00 55.91 100 PRO A C 1
ATOM 699 O O . PRO A 1 100 ? -23.222 14.503 6.032 1.00 55.91 100 PRO A O 1
#

Secondary structure (DSSP, 8-state):
-HHHHHHHHHHHHHHHHHHHHHHHHHHHHHHHHHHHHHHHHHHHHHHHHHHHHHHHHHHHHHHHHHH-HHHHHHHHHHHHHHHHHHHHHHHHHHHHT---